Protein AF-A0A430AFS0-F1 (afdb_monomer_lite)

Organism: NCBI:txid1160095

pLDDT: mean 84.9, std 10.74, range [57.44, 96.88]

Foldseek 3Di:
DVLVVVLVVVLVVVVVVVVVVCVVVVHDDDLLVLLVVLLVLLVVLVVVLVVLCCQLVCVVVVVVVVVCVVVCVVPVDDDDDDDRSNNVRDNDSVSSNSNSVVSNVSSVVSVVVD

InterPro domains:
  IPR025007 Domain of unknown function DUF3899 [PF13038] (36-113)

Radius of gyration: 20.84 Å; chains: 1; bounding box: 47×30×60 Å

Sequence (114 aa):
MQTEKKAALTIVGIHLFLLLIKIIFNQNISVTAYGDTCFMIALFFLMIGALFSILGSGFFDFFQKNMKRQLFHKKNMKKANFIPLSQVAPRRPTYWFEVATFFLLISLLSLLFT

Structure (mmCIF, N/CA/C/O backbone):
data_AF-A0A430AFS0-F1
#
_entry.id   AF-A0A430AFS0-F1
#
loop_
_atom_site.group_PDB
_atom_site.id
_atom_site.type_symbol
_atom_site.label_atom_id
_atom_site.label_alt_id
_atom_site.label_comp_id
_atom_site.label_asym_id
_atom_site.label_entity_id
_atom_site.label_seq_id
_atom_site.pdbx_PDB_ins_code
_atom_site.Cartn_x
_atom_site.Cartn_y
_atom_site.Cartn_z
_atom_site.occupancy
_atom_site.B_iso_or_equiv
_atom_site.auth_seq_id
_atom_site.auth_comp_id
_atom_site.auth_asym_id
_atom_site.auth_atom_id
_atom_site.pdbx_PDB_model_num
ATOM 1 N N . MET A 1 1 ? 8.180 -16.970 3.217 1.00 59.09 1 MET A N 1
ATOM 2 C CA . MET A 1 1 ? 8.650 -16.930 4.621 1.00 59.09 1 MET A CA 1
ATOM 3 C C . MET A 1 1 ? 9.156 -15.564 5.101 1.00 59.09 1 MET A C 1
ATOM 5 O O . MET A 1 1 ? 8.585 -15.037 6.044 1.00 59.09 1 MET A O 1
ATOM 9 N N . GLN A 1 2 ? 10.213 -14.956 4.534 1.00 69.88 2 GLN A N 1
ATOM 10 C CA . GLN A 1 2 ? 10.738 -13.683 5.083 1.00 69.88 2 GLN A CA 1
ATOM 11 C C . GLN A 1 2 ? 9.856 -12.455 4.763 1.00 69.88 2 GLN A C 1
ATOM 13 O O . GLN A 1 2 ? 9.781 -11.535 5.572 1.00 69.88 2 GLN A O 1
ATOM 18 N N . THR A 1 3 ? 9.171 -12.439 3.615 1.00 74.50 3 THR A N 1
ATOM 19 C CA . THR A 1 3 ? 8.220 -11.380 3.219 1.00 74.50 3 THR A CA 1
ATOM 20 C C . THR A 1 3 ? 6.924 -11.423 4.023 1.00 74.50 3 THR A C 1
ATOM 22 O O . THR A 1 3 ? 6.493 -10.389 4.513 1.00 74.50 3 THR A O 1
ATOM 25 N N . GLU A 1 4 ? 6.375 -12.615 4.255 1.00 76.38 4 GLU A N 1
ATOM 26 C CA . GLU A 1 4 ? 5.160 -12.817 5.063 1.00 76.38 4 GLU A CA 1
ATOM 27 C C . GLU A 1 4 ? 5.367 -12.352 6.508 1.00 76.38 4 GLU A C 1
ATOM 29 O O . GLU A 1 4 ? 4.527 -11.653 7.064 1.00 76.38 4 GLU A O 1
ATOM 34 N N . LYS A 1 5 ? 6.532 -12.655 7.103 1.00 86.00 5 LYS A N 1
ATOM 35 C CA . LYS A 1 5 ? 6.892 -12.164 8.444 1.00 86.00 5 LYS A CA 1
ATOM 36 C C . LYS A 1 5 ? 6.939 -10.635 8.502 1.00 86.00 5 LYS A C 1
ATOM 38 O O . LYS A 1 5 ? 6.492 -10.050 9.483 1.00 86.00 5 LYS A O 1
ATOM 43 N N . LYS A 1 6 ? 7.457 -9.985 7.453 1.00 87.56 6 LYS A N 1
ATOM 44 C CA . LYS A 1 6 ? 7.460 -8.518 7.346 1.00 87.56 6 LYS A CA 1
ATOM 45 C C . LYS A 1 6 ? 6.040 -7.973 7.197 1.00 87.56 6 LYS A C 1
ATOM 47 O O . LYS A 1 6 ? 5.697 -7.030 7.898 1.00 87.56 6 LYS A O 1
ATOM 52 N N . ALA A 1 7 ? 5.209 -8.567 6.341 1.00 87.69 7 ALA A N 1
ATOM 53 C CA . ALA A 1 7 ? 3.814 -8.158 6.175 1.00 87.69 7 ALA A CA 1
ATOM 54 C C . ALA A 1 7 ? 3.038 -8.274 7.494 1.00 87.69 7 ALA A C 1
ATOM 56 O O . ALA A 1 7 ? 2.434 -7.297 7.926 1.00 87.69 7 ALA A O 1
ATOM 57 N N . ALA A 1 8 ? 3.157 -9.405 8.195 1.00 90.25 8 ALA A N 1
ATOM 58 C CA . ALA A 1 8 ? 2.531 -9.621 9.497 1.00 90.25 8 ALA A CA 1
ATOM 59 C C . ALA A 1 8 ? 2.978 -8.588 10.544 1.00 90.25 8 ALA A C 1
ATOM 61 O O . ALA A 1 8 ? 2.137 -7.994 11.213 1.00 90.25 8 ALA A O 1
ATOM 62 N N . LEU A 1 9 ? 4.284 -8.313 10.648 1.00 93.12 9 LEU A N 1
ATOM 63 C CA . LEU A 1 9 ? 4.805 -7.285 11.557 1.00 93.12 9 LEU A CA 1
ATOM 64 C C . LEU A 1 9 ? 4.222 -5.901 11.238 1.00 93.12 9 LEU A C 1
ATOM 66 O O . LEU A 1 9 ? 3.877 -5.147 12.142 1.00 93.12 9 LEU A O 1
ATOM 70 N N . THR A 1 10 ? 4.094 -5.578 9.952 1.00 91.6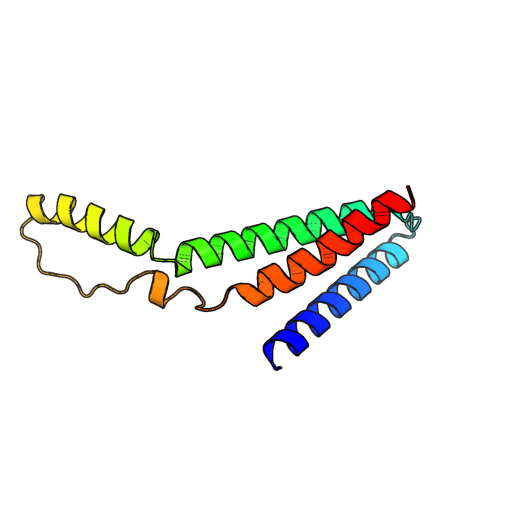9 10 THR A N 1
ATOM 71 C CA . THR A 1 10 ? 3.580 -4.280 9.497 1.00 91.69 10 THR A CA 1
ATOM 72 C C . THR A 1 10 ? 2.093 -4.145 9.803 1.00 91.69 10 THR A C 1
ATOM 74 O O . THR A 1 10 ? 1.663 -3.119 10.321 1.00 91.69 10 THR A O 1
ATOM 77 N N . ILE A 1 11 ? 1.318 -5.202 9.553 1.00 92.50 11 ILE A N 1
ATOM 78 C CA . ILE A 1 11 ? -0.103 -5.286 9.899 1.00 92.50 11 ILE A CA 1
ATOM 79 C C . ILE A 1 11 ? -0.290 -5.078 11.404 1.00 92.50 11 ILE A C 1
ATOM 81 O O . ILE A 1 11 ? -1.049 -4.195 11.803 1.00 92.50 11 ILE A O 1
ATOM 85 N N . VAL A 1 12 ? 0.430 -5.842 12.231 1.00 93.25 12 VAL A N 1
ATOM 86 C CA . VAL A 1 12 ? 0.359 -5.749 13.698 1.00 93.25 12 VAL A CA 1
ATOM 87 C C . VAL A 1 12 ? 0.773 -4.358 14.177 1.00 93.25 12 VAL A C 1
ATOM 89 O O . VAL A 1 12 ? 0.083 -3.763 15.001 1.00 93.25 12 VAL A O 1
ATOM 92 N N . GLY A 1 13 ? 1.855 -3.810 13.621 1.00 94.12 13 GLY A N 1
ATOM 93 C CA . GLY A 1 13 ? 2.334 -2.467 13.940 1.00 94.12 13 GLY A CA 1
ATOM 94 C C . GLY A 1 13 ? 1.297 -1.386 13.639 1.00 94.12 13 GLY A C 1
ATOM 95 O O . GLY A 1 13 ? 1.043 -0.535 14.487 1.00 94.12 13 GLY A O 1
ATOM 96 N N . ILE A 1 14 ? 0.642 -1.447 12.475 1.00 93.12 14 ILE A N 1
ATOM 97 C CA . ILE A 1 14 ? -0.425 -0.507 12.107 1.00 93.12 14 ILE A CA 1
ATOM 98 C C . ILE A 1 14 ? -1.628 -0.650 13.049 1.00 93.12 14 ILE A C 1
ATOM 100 O O . ILE A 1 14 ? -2.153 0.361 13.506 1.00 93.12 14 ILE A O 1
ATOM 104 N N . HIS A 1 15 ? -2.049 -1.872 13.391 1.00 91.44 15 HIS A N 1
ATOM 105 C CA . HIS A 1 15 ? -3.169 -2.086 14.319 1.00 91.44 15 HIS A CA 1
ATOM 106 C C . HIS A 1 15 ? -2.883 -1.498 15.704 1.00 91.44 15 HIS A C 1
ATOM 108 O O . HIS A 1 15 ? -3.713 -0.769 16.248 1.00 91.44 15 HIS A O 1
ATOM 114 N N . LEU A 1 16 ? -1.696 -1.773 16.253 1.00 91.75 16 LEU A N 1
ATOM 115 C CA . LEU A 1 16 ? -1.252 -1.211 17.530 1.00 91.75 16 LEU A CA 1
ATOM 116 C C . LEU A 1 16 ? -1.210 0.315 17.484 1.00 91.75 16 LEU A C 1
ATOM 118 O O . LEU A 1 16 ? -1.706 0.970 18.396 1.00 91.75 16 LEU A O 1
ATOM 122 N N . PHE A 1 17 ? -0.669 0.882 16.409 1.00 92.75 17 PHE A N 1
ATOM 123 C CA . PHE A 1 17 ? -0.599 2.327 16.232 1.00 92.75 17 PHE A CA 1
ATOM 124 C C . PHE A 1 17 ? -1.990 2.977 16.187 1.00 92.75 17 PHE A C 1
ATOM 126 O O . PHE A 1 17 ? -2.225 3.973 16.869 1.00 92.75 17 PHE A O 1
ATOM 133 N N . LEU A 1 18 ? -2.939 2.386 15.452 1.00 90.38 18 LEU A N 1
ATOM 134 C CA . LEU A 1 18 ? -4.324 2.862 15.403 1.00 90.38 18 LEU A CA 1
ATOM 135 C C . LEU A 1 18 ? -5.008 2.803 16.772 1.00 90.38 18 LEU A C 1
ATOM 137 O O . LEU A 1 18 ? -5.701 3.749 17.147 1.00 90.38 18 LEU A O 1
ATOM 141 N N . LEU A 1 19 ? -4.812 1.714 17.520 1.00 88.50 19 LEU A N 1
ATOM 142 C CA . LEU A 1 19 ? -5.360 1.570 18.870 1.00 88.50 19 LEU A CA 1
ATOM 143 C C . LEU A 1 19 ? -4.789 2.628 19.818 1.00 88.50 19 LEU A C 1
ATOM 145 O O . LEU A 1 19 ? -5.554 3.281 20.524 1.00 88.50 19 LEU A O 1
ATOM 149 N N . LEU A 1 20 ? -3.471 2.845 19.790 1.00 90.75 20 LEU A N 1
ATOM 150 C CA . LEU A 1 20 ? -2.815 3.869 20.603 1.00 90.75 20 LEU A CA 1
ATOM 151 C C . LEU A 1 20 ? -3.356 5.267 20.299 1.00 90.75 20 LEU A C 1
ATOM 153 O O . LEU A 1 20 ? -3.696 5.993 21.229 1.00 90.75 20 LEU A O 1
ATOM 157 N N . ILE A 1 21 ? -3.499 5.628 19.018 1.00 89.12 21 ILE A N 1
ATOM 158 C CA . ILE A 1 21 ? -4.103 6.906 18.620 1.00 89.12 21 ILE A CA 1
ATOM 159 C C . ILE A 1 21 ? -5.519 7.025 19.190 1.00 89.12 21 ILE A C 1
ATOM 161 O O . ILE A 1 21 ? -5.826 8.018 19.845 1.00 89.12 21 ILE A O 1
ATOM 165 N N . LYS A 1 22 ? -6.380 6.019 18.997 1.00 88.00 22 LYS A N 1
ATOM 166 C CA . LYS A 1 22 ? -7.766 6.091 19.488 1.00 88.00 22 LYS A CA 1
ATOM 167 C C . LYS A 1 22 ? -7.846 6.265 21.008 1.00 88.00 22 LYS A C 1
ATOM 169 O O . LYS A 1 22 ? -8.671 7.051 21.467 1.00 88.00 22 LYS A O 1
ATOM 174 N N . ILE A 1 23 ? -6.971 5.594 21.762 1.00 88.00 23 ILE A N 1
ATOM 175 C CA . ILE A 1 23 ? -6.873 5.734 23.223 1.00 88.00 23 ILE A CA 1
ATOM 176 C C . ILE A 1 23 ? -6.416 7.146 23.608 1.00 88.00 23 ILE A C 1
ATOM 178 O O . ILE A 1 23 ? -7.050 7.782 24.444 1.00 88.00 23 ILE A O 1
ATOM 182 N N . ILE A 1 24 ? -5.355 7.664 22.978 1.00 91.50 24 ILE A N 1
ATOM 183 C CA . ILE A 1 24 ? -4.808 9.000 23.274 1.00 91.50 24 ILE A CA 1
ATOM 184 C C . ILE A 1 24 ? -5.845 10.098 23.012 1.00 91.50 24 ILE A C 1
ATOM 186 O O . ILE A 1 24 ? -5.960 11.038 23.794 1.00 91.50 24 ILE A O 1
ATOM 190 N N . PHE A 1 25 ? -6.619 9.975 21.933 1.00 88.94 25 PHE A N 1
ATOM 191 C CA . PHE A 1 25 ? -7.655 10.946 21.572 1.00 88.94 25 PHE A CA 1
ATOM 192 C C . PHE A 1 25 ? -9.025 10.656 22.206 1.00 88.94 25 PHE A C 1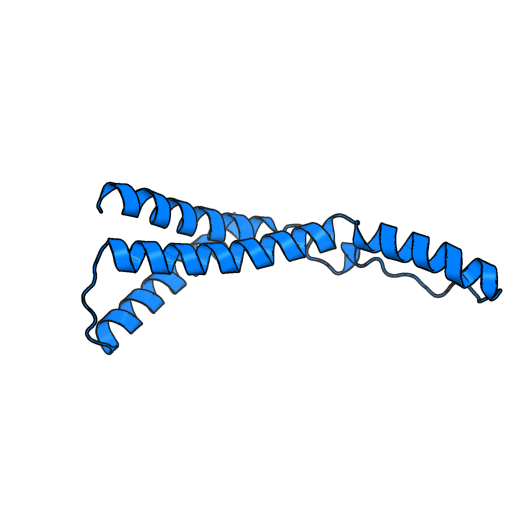
ATOM 194 O O . PHE A 1 25 ? -9.996 11.333 21.870 1.00 88.94 25 PHE A O 1
ATOM 201 N N . ASN A 1 26 ? -9.111 9.670 23.107 1.00 80.88 26 ASN A N 1
ATOM 202 C CA . ASN A 1 26 ? -10.326 9.267 23.820 1.00 80.88 26 ASN A CA 1
ATOM 203 C C . ASN A 1 26 ? -11.543 9.062 22.891 1.00 80.88 26 ASN A C 1
ATOM 205 O O . ASN A 1 26 ? -12.678 9.407 23.222 1.00 80.88 26 ASN A O 1
ATOM 209 N N . GLN A 1 27 ? -11.292 8.544 21.685 1.00 80.31 27 GLN A N 1
ATOM 210 C CA . GLN A 1 27 ? -12.323 8.347 20.671 1.00 80.31 27 GLN A CA 1
ATOM 211 C C . GLN A 1 27 ? -13.059 7.031 20.905 1.00 80.31 27 GLN A C 1
ATOM 213 O O . GLN A 1 27 ? -12.439 5.992 21.137 1.00 80.31 27 GLN A O 1
ATOM 218 N N . ASN A 1 28 ? -14.386 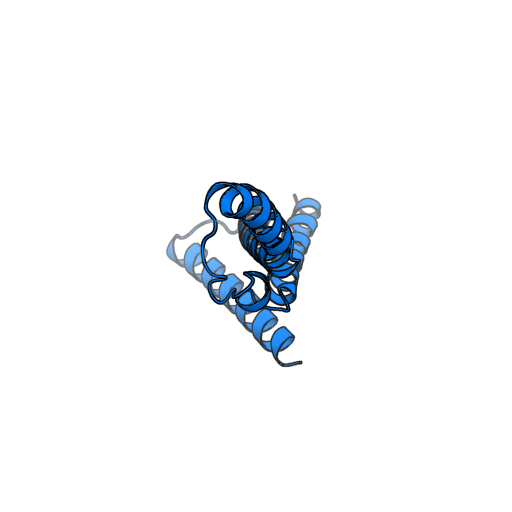7.052 20.760 1.00 77.88 28 ASN A N 1
ATOM 219 C CA . ASN A 1 28 ? -15.187 5.835 20.828 1.00 77.88 28 ASN A CA 1
ATOM 220 C C . ASN A 1 28 ? -14.757 4.845 19.739 1.00 77.88 28 ASN A C 1
ATOM 222 O O . ASN A 1 28 ? -14.715 5.158 18.544 1.00 77.88 28 ASN A O 1
ATOM 226 N N . ILE A 1 29 ? -14.450 3.620 20.159 1.00 77.12 29 ILE A N 1
ATOM 227 C CA . ILE A 1 29 ? -14.063 2.537 19.261 1.00 77.12 29 ILE A CA 1
ATOM 228 C C . ILE A 1 29 ? -15.348 1.914 18.705 1.00 77.12 29 ILE A C 1
ATOM 230 O O . ILE A 1 29 ? -15.838 0.913 19.213 1.00 77.12 29 ILE A O 1
ATOM 234 N N . SER A 1 30 ? -15.913 2.539 17.669 1.00 86.50 30 SER A N 1
ATOM 235 C CA . SER A 1 30 ? -16.965 1.908 16.866 1.00 86.50 30 SER A CA 1
ATOM 236 C C . SER A 1 30 ? -16.358 0.940 15.853 1.00 86.50 30 SER A C 1
ATOM 238 O O . SER A 1 30 ? -15.315 1.236 15.256 1.00 86.50 30 SER A O 1
ATOM 240 N N . VAL A 1 31 ? -17.043 -0.185 15.633 1.00 86.50 31 VAL A N 1
ATOM 241 C CA . VAL A 1 31 ? -16.702 -1.179 14.607 1.00 86.50 31 VAL A CA 1
ATOM 242 C C . VAL A 1 31 ? -16.726 -0.529 13.222 1.00 86.50 31 VAL A C 1
ATOM 244 O O . VAL A 1 31 ? -15.731 -0.603 12.510 1.00 86.50 31 VAL A O 1
ATOM 247 N N . THR A 1 32 ? -17.770 0.242 12.906 1.00 87.69 32 THR A N 1
ATOM 248 C CA . THR A 1 32 ? -17.912 0.973 11.632 1.00 87.69 32 THR A CA 1
ATOM 249 C C . THR A 1 32 ? -16.756 1.936 11.367 1.00 87.69 32 THR A C 1
ATOM 251 O O . THR A 1 32 ? -16.046 1.807 10.374 1.00 87.69 32 THR A O 1
ATOM 254 N N . ALA A 1 33 ? -16.477 2.838 12.313 1.00 88.31 33 ALA A N 1
ATOM 255 C CA . ALA A 1 33 ? -15.385 3.804 12.190 1.00 88.31 33 ALA A CA 1
ATOM 256 C C . ALA A 1 33 ? -14.005 3.126 12.078 1.00 88.31 33 ALA A C 1
ATOM 258 O O . ALA A 1 33 ? -13.065 3.664 11.488 1.00 88.31 33 ALA A O 1
ATOM 259 N N . TYR A 1 34 ? -13.844 1.945 12.682 1.00 90.12 34 TYR A N 1
ATOM 260 C CA . TYR A 1 34 ? -12.642 1.136 12.525 1.00 90.12 34 TYR A CA 1
ATOM 261 C C . TYR A 1 34 ? -12.548 0.500 11.128 1.00 90.12 34 TYR A C 1
ATOM 263 O O . TYR A 1 34 ? -11.478 0.557 10.518 1.00 90.12 34 TYR A O 1
ATOM 271 N N . GLY A 1 35 ? -13.656 -0.023 10.598 1.00 92.88 35 GLY A N 1
ATOM 272 C CA . GLY A 1 35 ? -13.767 -0.526 9.228 1.00 92.88 35 GLY A CA 1
ATOM 273 C C . GLY A 1 35 ? -13.438 0.529 8.169 1.00 92.88 35 GLY A C 1
ATOM 274 O O . GLY A 1 35 ? -12.661 0.240 7.257 1.00 92.88 35 GLY A O 1
ATOM 275 N N . ASP A 1 36 ? -13.927 1.761 8.334 1.00 92.88 36 ASP A N 1
ATOM 276 C CA . ASP A 1 36 ? -13.629 2.894 7.440 1.00 92.88 36 ASP A CA 1
ATOM 277 C C . ASP A 1 36 ? -12.139 3.256 7.452 1.00 92.88 36 ASP A C 1
ATOM 279 O O . ASP A 1 36 ? -11.511 3.482 6.415 1.00 92.88 36 ASP A O 1
ATOM 283 N N . THR A 1 37 ? -11.530 3.252 8.641 1.00 93.19 37 THR A N 1
ATOM 284 C CA . THR A 1 37 ? -10.090 3.499 8.786 1.00 93.19 37 THR A CA 1
ATOM 285 C C . THR A 1 37 ? -9.279 2.401 8.091 1.00 93.19 37 THR A C 1
ATOM 287 O O . THR A 1 37 ? -8.325 2.692 7.367 1.00 93.19 37 THR A O 1
ATOM 290 N N . CYS A 1 38 ? -9.676 1.134 8.263 1.00 94.19 38 CYS A N 1
ATOM 291 C CA . CYS A 1 38 ? -9.048 0.000 7.584 1.00 94.19 38 CYS A CA 1
ATOM 292 C C . CYS A 1 38 ? -9.192 0.102 6.060 1.00 94.19 38 CYS A C 1
ATOM 294 O O . CYS A 1 38 ? -8.226 -0.170 5.349 1.00 94.19 38 CYS A O 1
ATOM 296 N N . PHE A 1 39 ? -10.344 0.557 5.554 1.00 96.25 39 PHE A N 1
ATOM 297 C CA . PHE A 1 39 ? -10.562 0.790 4.124 1.00 96.25 39 PHE A CA 1
ATOM 298 C C . PHE A 1 39 ? -9.582 1.818 3.552 1.00 96.25 39 PHE A C 1
ATOM 300 O O . PHE A 1 39 ? -8.918 1.559 2.547 1.00 96.25 39 PHE A O 1
ATOM 307 N N . MET A 1 40 ? -9.441 2.966 4.219 1.00 96.50 40 MET A N 1
ATOM 308 C CA . MET A 1 40 ? -8.539 4.035 3.778 1.00 96.50 40 MET A CA 1
ATOM 309 C C . MET A 1 40 ? -7.078 3.571 3.744 1.00 96.50 40 MET A C 1
ATOM 311 O O . MET A 1 40 ? -6.342 3.878 2.803 1.00 96.50 40 MET A O 1
ATOM 315 N N . ILE A 1 41 ? -6.661 2.776 4.733 1.00 95.25 41 ILE A N 1
ATOM 316 C CA . ILE A 1 41 ? -5.324 2.172 4.764 1.00 95.25 41 ILE A CA 1
ATOM 317 C C . ILE A 1 41 ? -5.164 1.164 3.626 1.00 95.25 41 ILE A C 1
ATOM 319 O O . ILE A 1 41 ? -4.172 1.222 2.898 1.00 95.25 41 ILE A O 1
ATOM 323 N N . ALA A 1 42 ? -6.137 0.272 3.428 1.00 96.88 42 ALA A N 1
ATOM 324 C CA . ALA A 1 42 ? -6.108 -0.696 2.339 1.00 96.88 42 ALA A CA 1
ATOM 325 C C . ALA A 1 42 ? -5.939 -0.007 0.979 1.00 96.88 42 ALA A C 1
ATOM 327 O O . ALA A 1 42 ? -5.088 -0.417 0.189 1.00 96.88 42 ALA A O 1
ATOM 328 N N . LEU A 1 43 ? -6.684 1.076 0.736 1.00 96.81 43 LEU A N 1
ATOM 329 C CA . LEU A 1 43 ? -6.620 1.853 -0.500 1.00 96.81 43 LEU A CA 1
ATOM 330 C C . LEU A 1 43 ? -5.225 2.445 -0.736 1.00 96.81 43 LEU A C 1
ATOM 332 O O . LEU A 1 43 ? -4.697 2.365 -1.846 1.00 96.81 43 LEU A O 1
ATOM 336 N N . PHE A 1 44 ? -4.599 2.987 0.310 1.00 95.94 44 PHE A N 1
ATOM 337 C CA . PHE A 1 44 ? -3.242 3.525 0.231 1.00 95.94 44 PHE A CA 1
ATOM 338 C C . PHE A 1 44 ? -2.219 2.453 -0.176 1.00 95.94 44 PHE A C 1
ATOM 340 O O . PHE A 1 44 ? -1.453 2.647 -1.124 1.00 95.94 44 PHE A O 1
ATOM 347 N N . PHE A 1 45 ? -2.237 1.291 0.486 1.00 95.25 45 PHE A N 1
ATOM 348 C CA . PHE A 1 45 ? -1.343 0.177 0.149 1.00 95.25 45 PHE A CA 1
ATOM 349 C C . PHE A 1 45 ? -1.625 -0.390 -1.247 1.00 95.25 45 PHE A C 1
ATOM 351 O O . PHE A 1 45 ? -0.687 -0.718 -1.977 1.00 95.25 45 PHE A O 1
ATOM 358 N N . LEU A 1 46 ? -2.896 -0.456 -1.650 1.00 96.25 46 LEU A N 1
ATOM 359 C CA . LEU A 1 46 ? -3.307 -0.926 -2.970 1.00 96.25 46 LEU A CA 1
ATOM 360 C C . LEU A 1 46 ? -2.815 0.010 -4.079 1.00 96.25 46 LEU A C 1
ATOM 362 O O . LEU A 1 46 ? -2.306 -0.465 -5.092 1.00 96.25 46 LEU A O 1
ATOM 366 N N . MET A 1 47 ? -2.882 1.326 -3.865 1.00 96.06 47 MET A N 1
ATOM 367 C CA . MET A 1 47 ? -2.355 2.325 -4.797 1.00 96.06 47 MET A CA 1
ATOM 368 C C . MET A 1 47 ? -0.837 2.184 -4.979 1.00 96.06 47 MET A C 1
ATOM 370 O O . MET A 1 47 ? -0.347 2.190 -6.109 1.00 96.06 47 MET A O 1
ATOM 374 N N . ILE A 1 48 ? -0.088 1.990 -3.888 1.00 93.69 48 ILE A N 1
ATOM 375 C CA . ILE A 1 48 ? 1.364 1.756 -3.948 1.00 93.69 48 ILE A CA 1
ATOM 376 C C . ILE A 1 48 ? 1.680 0.436 -4.662 1.00 93.69 48 ILE A C 1
ATOM 378 O O . ILE A 1 48 ? 2.552 0.390 -5.533 1.00 93.69 48 ILE A O 1
ATOM 382 N N . GLY A 1 49 ? 0.962 -0.638 -4.324 1.00 93.00 49 GLY A N 1
ATOM 383 C CA . GLY A 1 49 ? 1.118 -1.942 -4.964 1.00 93.00 49 GLY A CA 1
ATOM 384 C C . GLY A 1 49 ? 0.861 -1.878 -6.468 1.00 93.00 49 GLY A C 1
ATOM 385 O O . GLY A 1 49 ? 1.671 -2.375 -7.253 1.00 93.00 49 GLY A O 1
ATOM 386 N N . ALA A 1 50 ? -0.215 -1.201 -6.877 1.00 92.62 50 ALA A N 1
ATOM 387 C CA . ALA A 1 50 ? -0.554 -0.971 -8.276 1.00 92.62 50 ALA A CA 1
ATOM 388 C C . ALA A 1 50 ? 0.536 -0.166 -8.994 1.00 92.62 50 ALA A C 1
ATOM 390 O O . ALA A 1 50 ? 0.989 -0.575 -10.062 1.00 92.62 50 ALA A O 1
ATOM 391 N N . LEU A 1 51 ? 1.027 0.918 -8.387 1.00 91.69 51 LEU A N 1
ATOM 392 C CA . LEU A 1 51 ? 2.104 1.727 -8.956 1.00 91.69 51 LEU A CA 1
ATOM 393 C C . LEU A 1 51 ? 3.369 0.892 -9.202 1.00 91.69 51 LEU A C 1
ATOM 395 O O . LEU A 1 51 ? 3.912 0.907 -10.308 1.00 91.69 51 LEU A O 1
ATOM 399 N N . PHE A 1 52 ? 3.821 0.121 -8.209 1.00 90.25 52 PHE A N 1
ATOM 400 C CA . PHE A 1 52 ? 4.992 -0.743 -8.373 1.00 90.25 52 PHE A CA 1
ATOM 401 C C . PHE A 1 52 ? 4.761 -1.877 -9.369 1.00 90.25 52 PHE A C 1
ATOM 403 O O . PHE A 1 52 ? 5.683 -2.235 -10.099 1.00 90.25 52 PHE A O 1
ATOM 410 N N . SER A 1 53 ? 3.546 -2.420 -9.438 1.00 89.88 53 SER A N 1
ATOM 411 C CA . SER A 1 53 ? 3.184 -3.423 -10.438 1.00 89.88 53 SER A CA 1
ATOM 412 C C . SER A 1 53 ? 3.276 -2.856 -11.855 1.00 89.88 53 SER A C 1
ATOM 414 O O . SER A 1 53 ? 3.915 -3.463 -12.713 1.00 89.88 53 SER A O 1
ATOM 416 N N . ILE A 1 54 ? 2.751 -1.649 -12.088 1.00 89.44 54 ILE A N 1
ATOM 417 C CA . ILE A 1 54 ? 2.836 -0.971 -13.387 1.00 89.44 54 ILE A CA 1
ATOM 418 C C . ILE A 1 54 ? 4.298 -0.669 -13.740 1.00 89.44 54 ILE A C 1
ATOM 420 O O . ILE A 1 54 ? 4.728 -0.968 -14.856 1.00 89.44 54 ILE A O 1
ATOM 424 N N . LEU A 1 55 ? 5.089 -0.137 -12.803 1.00 87.38 55 LEU A N 1
ATOM 425 C CA . LEU A 1 55 ? 6.511 0.156 -13.026 1.00 87.38 55 LEU A CA 1
ATOM 426 C C . LEU A 1 55 ? 7.334 -1.111 -13.311 1.00 87.38 55 LEU A C 1
ATOM 428 O O . LEU A 1 55 ? 8.185 -1.103 -14.199 1.00 87.38 55 LEU A O 1
ATOM 432 N N . GLY A 1 56 ? 7.055 -2.209 -12.606 1.00 85.25 56 GLY A N 1
ATOM 433 C CA . GLY A 1 56 ? 7.719 -3.501 -12.796 1.00 85.25 56 GLY A CA 1
ATOM 434 C C . GLY A 1 56 ? 7.250 -4.290 -14.024 1.00 85.25 56 GLY A C 1
ATOM 435 O O . GLY A 1 56 ? 7.9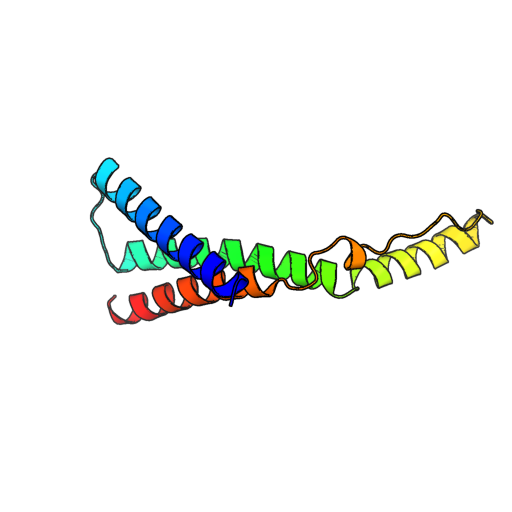71 -5.170 -14.482 1.00 85.25 56 GLY A O 1
ATOM 436 N N . SER A 1 57 ? 6.075 -3.978 -14.585 1.00 85.75 57 SER A N 1
ATOM 437 C CA . SER A 1 57 ? 5.478 -4.716 -15.714 1.00 85.75 57 SER A CA 1
ATOM 438 C C . SER A 1 57 ? 6.201 -4.539 -17.056 1.00 85.75 57 SER A C 1
ATOM 440 O O . SER A 1 57 ? 5.944 -5.285 -17.998 1.00 85.75 57 SER A O 1
ATOM 442 N N . GLY A 1 58 ? 7.068 -3.530 -17.181 1.00 83.25 58 GLY A N 1
ATOM 443 C CA . GLY A 1 58 ? 7.671 -3.145 -18.459 1.00 83.25 58 GLY A CA 1
ATOM 444 C C . GLY A 1 58 ? 6.790 -2.231 -19.323 1.00 83.25 58 GLY A C 1
ATOM 445 O O . GLY A 1 58 ? 7.216 -1.843 -20.411 1.00 83.25 58 GLY A O 1
ATOM 446 N N . PHE A 1 59 ? 5.611 -1.809 -18.840 1.00 87.69 59 PHE A N 1
ATOM 447 C CA . PHE A 1 59 ? 4.787 -0.778 -19.492 1.00 87.69 59 PHE A CA 1
ATOM 448 C C . PHE A 1 59 ? 5.604 0.484 -19.805 1.00 87.69 59 PHE A C 1
ATOM 450 O O . PHE A 1 59 ? 5.638 0.960 -20.943 1.00 87.69 59 PHE A O 1
ATOM 457 N N . PHE A 1 60 ? 6.330 0.991 -18.807 1.00 87.00 60 PHE A N 1
ATOM 458 C CA . PHE A 1 60 ? 7.164 2.174 -18.984 1.00 87.00 60 PHE A CA 1
ATOM 459 C C . PHE A 1 60 ? 8.402 1.915 -19.845 1.00 87.00 60 PHE A C 1
ATOM 461 O O . PHE A 1 60 ? 8.834 2.822 -20.550 1.00 87.00 60 PHE A O 1
ATOM 468 N N . ASP A 1 61 ? 8.931 0.692 -19.883 1.00 85.69 61 ASP A N 1
ATOM 469 C CA . ASP A 1 61 ? 10.029 0.349 -20.794 1.00 85.69 61 ASP A CA 1
ATOM 470 C C . ASP A 1 61 ? 9.561 0.373 -22.248 1.00 85.69 61 ASP A C 1
ATOM 472 O O . ASP A 1 61 ? 10.266 0.862 -23.135 1.00 85.69 61 ASP A O 1
ATOM 476 N N . PHE A 1 62 ? 8.348 -0.126 -22.502 1.00 86.50 62 PHE A N 1
ATOM 477 C CA . PHE A 1 62 ? 7.714 -0.046 -23.809 1.00 86.50 62 PHE A CA 1
ATOM 478 C C . PHE A 1 62 ? 7.464 1.412 -24.200 1.00 86.50 62 PHE A C 1
ATOM 480 O O . PHE A 1 62 ? 7.808 1.815 -25.314 1.00 86.50 62 PHE A O 1
ATOM 487 N N . PHE A 1 63 ? 6.939 2.226 -23.281 1.00 86.06 63 PHE A N 1
ATOM 488 C CA . PHE A 1 63 ? 6.769 3.661 -23.496 1.00 86.06 63 PHE A CA 1
ATOM 489 C C . PHE A 1 63 ? 8.104 4.334 -23.848 1.00 86.06 63 PHE A C 1
ATOM 491 O O . PHE A 1 63 ? 8.227 4.955 -24.905 1.00 86.06 63 PHE A O 1
ATOM 498 N N . GLN A 1 64 ? 9.140 4.125 -23.032 1.00 85.38 64 GLN A N 1
ATOM 499 C CA . GLN A 1 64 ? 10.480 4.667 -23.251 1.00 85.38 64 GLN A CA 1
ATOM 500 C C . GLN A 1 64 ? 11.069 4.224 -24.593 1.00 85.38 64 GLN A C 1
ATOM 502 O O . GLN A 1 64 ? 11.598 5.054 -25.333 1.00 85.38 64 GLN A O 1
ATOM 507 N N . LYS A 1 65 ? 10.955 2.937 -24.950 1.00 84.25 65 LYS A N 1
ATOM 508 C CA . LYS A 1 65 ? 11.441 2.393 -26.228 1.00 84.25 65 LYS A CA 1
ATOM 509 C C . LYS A 1 65 ? 10.766 3.068 -27.422 1.00 84.25 65 LYS A C 1
ATOM 511 O O . LYS A 1 65 ? 11.454 3.430 -28.378 1.00 84.25 65 LYS A O 1
ATOM 516 N N . ASN A 1 66 ? 9.449 3.262 -27.374 1.00 85.62 66 ASN A N 1
ATOM 517 C CA . ASN A 1 66 ? 8.704 3.914 -28.454 1.00 85.62 66 ASN A CA 1
ATOM 518 C C . ASN A 1 66 ? 9.030 5.404 -28.562 1.00 85.62 66 ASN A C 1
ATOM 520 O O . ASN A 1 66 ? 9.314 5.889 -29.659 1.00 85.62 66 ASN A O 1
ATOM 524 N N . MET A 1 67 ? 9.077 6.107 -27.431 1.00 83.62 67 MET A N 1
ATOM 525 C CA . MET A 1 67 ? 9.433 7.525 -27.390 1.00 83.62 67 MET A CA 1
ATOM 526 C C . MET A 1 67 ? 10.849 7.745 -27.936 1.00 83.62 67 MET A C 1
ATOM 528 O O . MET A 1 67 ? 11.091 8.631 -28.755 1.00 83.62 67 MET A O 1
ATOM 532 N N . LYS A 1 68 ? 11.784 6.864 -27.559 1.00 77.06 68 LYS A N 1
ATOM 533 C CA . LYS A 1 68 ? 13.156 6.863 -28.067 1.00 77.06 68 LYS A CA 1
ATOM 534 C C . LYS A 1 68 ? 13.191 6.596 -29.570 1.00 77.06 68 LYS A C 1
ATOM 536 O O . LYS A 1 68 ? 13.867 7.326 -30.284 1.00 77.06 68 LYS A O 1
ATOM 541 N N . ARG A 1 69 ? 12.444 5.608 -30.077 1.00 78.50 69 ARG A N 1
ATOM 542 C CA . ARG A 1 69 ? 12.363 5.334 -31.524 1.00 78.50 69 ARG A CA 1
ATOM 543 C C . ARG A 1 69 ? 11.943 6.583 -32.301 1.00 78.50 69 ARG A C 1
ATOM 545 O O . ARG A 1 69 ? 12.580 6.917 -33.293 1.00 78.50 69 ARG A O 1
ATOM 552 N N . GLN A 1 70 ? 10.931 7.302 -31.823 1.00 78.31 70 GLN A N 1
ATOM 553 C CA . GLN A 1 70 ? 10.451 8.522 -32.476 1.00 78.31 70 GLN A CA 1
ATOM 554 C C . GLN A 1 70 ? 11.444 9.692 -32.375 1.00 78.31 70 GLN A C 1
ATOM 556 O O . GLN A 1 70 ? 11.667 10.395 -33.358 1.00 78.31 70 GLN A O 1
ATOM 561 N N . LEU A 1 71 ? 12.085 9.889 -31.219 1.00 72.94 71 LEU A N 1
ATOM 562 C CA . LEU A 1 71 ? 13.026 10.994 -31.007 1.00 72.94 71 LEU A CA 1
ATOM 563 C C . LEU A 1 71 ? 14.382 10.780 -31.697 1.00 72.94 71 LEU A C 1
ATOM 565 O O . LEU A 1 71 ? 14.965 11.730 -32.217 1.00 72.94 71 LEU A O 1
ATOM 569 N N . PHE A 1 72 ? 14.887 9.544 -31.731 1.00 66.69 72 PHE A N 1
ATOM 570 C CA . PHE A 1 72 ? 16.195 9.226 -32.311 1.00 66.69 72 PHE A CA 1
ATOM 571 C C . PHE A 1 72 ? 16.166 9.147 -33.838 1.00 66.69 72 PHE A C 1
ATOM 573 O O . PHE A 1 72 ? 17.151 9.548 -34.457 1.00 66.69 72 PHE A O 1
ATOM 580 N N . HIS A 1 73 ? 15.037 8.760 -34.453 1.00 61.75 73 HIS A N 1
ATOM 581 C CA . HIS A 1 73 ? 14.847 8.928 -35.902 1.00 61.75 73 HIS A CA 1
ATOM 582 C C . HIS A 1 73 ? 14.991 10.390 -36.346 1.00 61.75 73 HIS A C 1
ATOM 584 O O . HIS A 1 73 ? 15.349 10.647 -37.489 1.00 61.75 73 HIS A O 1
ATOM 590 N N . LYS A 1 74 ? 14.763 11.348 -35.440 1.00 60.06 74 LYS A N 1
ATOM 591 C CA . LYS A 1 74 ? 14.834 12.781 -35.732 1.00 60.06 74 LYS A CA 1
ATOM 592 C C . LYS A 1 74 ? 16.221 13.407 -35.526 1.00 60.06 74 LYS A C 1
ATOM 594 O O . LYS A 1 74 ? 16.407 14.546 -35.938 1.00 60.06 74 LYS A O 1
ATOM 599 N N . LYS A 1 75 ? 17.172 12.735 -34.853 1.00 58.91 75 LYS A N 1
ATOM 600 C CA . LYS A 1 75 ? 18.397 13.399 -34.343 1.00 58.91 75 LYS A CA 1
ATOM 601 C C . LYS A 1 75 ? 19.737 12.655 -34.491 1.00 58.91 75 LYS A C 1
ATOM 603 O O . LYS A 1 75 ? 20.734 13.208 -34.044 1.00 58.91 75 LYS A O 1
ATOM 608 N N . ASN A 1 76 ? 19.821 11.458 -35.093 1.00 58.91 76 ASN A N 1
ATOM 609 C CA . ASN A 1 76 ? 21.093 10.709 -35.272 1.00 58.91 76 ASN A CA 1
ATOM 610 C C . ASN A 1 76 ? 21.974 10.628 -33.996 1.00 58.91 76 ASN A C 1
ATOM 612 O O . ASN A 1 76 ? 23.202 10.597 -34.059 1.00 58.91 76 ASN A O 1
ATOM 616 N N . MET A 1 77 ? 21.360 10.621 -32.809 1.00 58.78 77 MET A N 1
ATOM 617 C CA . MET A 1 77 ? 22.092 10.647 -31.540 1.00 58.78 77 MET A CA 1
ATOM 618 C C . MET A 1 77 ? 22.603 9.249 -31.168 1.00 58.78 77 MET A C 1
ATOM 620 O O . MET A 1 77 ? 21.889 8.253 -31.302 1.00 58.78 77 MET A O 1
ATOM 624 N N . LYS A 1 78 ? 23.850 9.167 -30.680 1.00 57.44 78 LYS A N 1
ATOM 625 C CA . LYS A 1 78 ? 24.482 7.914 -30.228 1.00 57.44 78 LYS A CA 1
ATOM 626 C C . LYS A 1 78 ? 23.610 7.220 -29.171 1.00 57.44 78 LYS A C 1
ATOM 628 O O . LYS A 1 78 ? 23.017 7.875 -28.312 1.00 57.44 78 LYS A O 1
ATOM 633 N N . LYS A 1 79 ? 23.525 5.885 -29.233 1.00 59.25 79 LYS A N 1
ATOM 634 C CA . LYS A 1 79 ? 22.751 5.055 -28.294 1.00 59.25 79 LYS A CA 1
ATOM 635 C C . LYS A 1 79 ? 23.279 5.249 -26.862 1.00 59.25 79 LYS A C 1
ATOM 637 O O . LYS A 1 79 ? 24.228 4.587 -26.469 1.00 59.25 79 LYS A O 1
ATOM 642 N N . ALA A 1 80 ? 22.665 6.140 -26.084 1.00 60.97 80 ALA A N 1
ATOM 643 C CA . ALA A 1 80 ? 22.928 6.234 -24.648 1.00 60.97 80 ALA A CA 1
ATOM 644 C C . ALA A 1 80 ? 22.525 4.924 -23.946 1.00 60.97 80 ALA A C 1
ATOM 646 O O . ALA A 1 80 ? 21.469 4.362 -24.286 1.00 60.97 80 ALA A O 1
ATOM 647 N N . ASN A 1 81 ? 23.356 4.472 -22.996 1.00 62.62 81 ASN A N 1
ATOM 648 C CA . ASN A 1 81 ? 23.137 3.277 -22.175 1.00 62.62 81 ASN A CA 1
ATOM 649 C C . ASN A 1 81 ? 21.764 3.361 -21.496 1.00 62.62 81 ASN A C 1
ATOM 651 O O . ASN A 1 81 ? 21.464 4.321 -20.791 1.00 62.62 81 ASN A O 1
ATOM 655 N N . PHE A 1 82 ? 20.903 2.388 -21.791 1.00 67.62 82 PHE A N 1
ATOM 656 C CA . PHE A 1 82 ? 19.503 2.377 -21.380 1.00 67.62 82 PHE A CA 1
ATOM 657 C C . PHE A 1 82 ? 19.329 1.460 -20.175 1.00 67.62 82 PHE A C 1
ATOM 659 O O . PHE A 1 82 ? 19.605 0.266 -20.275 1.00 67.62 82 PHE A O 1
ATOM 666 N N . ILE A 1 83 ? 18.843 2.022 -19.070 1.00 77.69 83 ILE A N 1
ATOM 667 C CA . ILE A 1 83 ? 18.410 1.260 -17.901 1.00 77.69 83 ILE A CA 1
ATOM 668 C C . ILE A 1 83 ? 16.875 1.287 -17.904 1.00 77.69 83 ILE A C 1
ATOM 670 O O . ILE A 1 83 ? 16.304 2.365 -17.718 1.00 77.69 83 ILE A O 1
ATOM 674 N N . PRO A 1 84 ? 16.200 0.157 -18.173 1.00 78.88 84 PRO A N 1
ATOM 675 C CA . PRO A 1 84 ? 14.745 0.089 -18.118 1.00 78.88 84 PRO A CA 1
ATOM 676 C C . PRO A 1 84 ? 14.233 0.333 -16.697 1.00 78.88 84 PRO A C 1
ATOM 678 O O . PRO A 1 84 ? 14.821 -0.127 -15.716 1.00 78.88 84 PRO A O 1
ATOM 681 N N . LEU A 1 85 ? 13.101 1.026 -16.588 1.00 76.75 85 LEU A N 1
ATOM 682 C CA . LEU A 1 85 ? 12.438 1.301 -15.312 1.00 76.75 85 LEU A CA 1
ATOM 683 C C . LEU A 1 85 ? 12.009 0.010 -14.606 1.00 76.75 85 LEU A C 1
ATOM 685 O O . LEU A 1 85 ? 12.061 -0.051 -13.378 1.00 76.75 85 LEU A O 1
ATOM 689 N N . SER A 1 86 ? 11.686 -1.045 -15.359 1.00 78.81 86 SER A N 1
ATOM 690 C CA . SER A 1 86 ? 11.379 -2.362 -14.780 1.00 78.81 86 SER A CA 1
ATOM 691 C C . SER A 1 86 ? 12.547 -2.997 -14.017 1.00 78.81 86 SER A C 1
ATOM 693 O O . SER A 1 86 ? 12.317 -3.831 -13.144 1.00 78.81 86 SER A O 1
ATOM 695 N N . GLN A 1 87 ? 13.797 -2.613 -14.313 1.00 81.00 87 GLN A N 1
ATOM 696 C CA . GLN A 1 87 ? 14.974 -3.101 -13.583 1.00 81.00 87 GLN A CA 1
ATOM 697 C C . GLN A 1 87 ? 15.203 -2.361 -12.264 1.00 81.00 87 GLN A C 1
ATOM 699 O O . GLN A 1 87 ? 15.819 -2.921 -11.360 1.00 81.00 87 GLN A O 1
ATOM 704 N N . VAL A 1 88 ? 14.714 -1.124 -12.149 1.00 80.44 88 VAL A N 1
ATOM 705 C CA . VAL A 1 88 ? 14.818 -0.306 -10.930 1.00 80.44 88 VAL A CA 1
ATOM 706 C C . VAL A 1 88 ? 13.633 -0.566 -9.998 1.00 80.44 88 VAL A C 1
ATOM 708 O O . VAL A 1 88 ? 13.765 -0.494 -8.777 1.00 80.44 88 VAL A O 1
ATOM 711 N N . ALA A 1 89 ? 12.471 -0.893 -10.567 1.00 76.25 89 ALA A N 1
ATOM 712 C CA . ALA A 1 89 ? 11.278 -1.220 -9.807 1.00 76.25 89 ALA A CA 1
ATOM 713 C C . ALA A 1 89 ? 11.431 -2.552 -9.041 1.00 76.25 89 ALA A C 1
ATOM 715 O O . ALA A 1 89 ? 12.044 -3.506 -9.533 1.00 76.25 89 ALA A O 1
ATOM 716 N N . PRO A 1 90 ? 10.845 -2.666 -7.836 1.00 69.88 90 PRO A N 1
ATOM 717 C CA . PRO A 1 90 ? 10.873 -3.909 -7.080 1.00 69.88 90 PRO A CA 1
ATOM 718 C C . PRO A 1 90 ? 10.154 -5.027 -7.849 1.00 69.88 90 PRO A C 1
ATOM 720 O O . PRO A 1 90 ? 8.972 -4.925 -8.166 1.00 69.88 90 PRO A O 1
ATOM 723 N N . ARG A 1 91 ? 10.856 -6.144 -8.087 1.00 66.62 91 ARG A N 1
ATOM 724 C CA . ARG A 1 91 ? 10.346 -7.299 -8.861 1.00 66.62 91 ARG A CA 1
ATOM 725 C C . ARG A 1 91 ? 9.101 -7.972 -8.274 1.00 66.62 91 ARG A C 1
ATOM 727 O O . ARG A 1 91 ? 8.458 -8.754 -8.967 1.00 66.62 91 ARG A O 1
ATOM 734 N N . ARG A 1 92 ? 8.793 -7.751 -6.992 1.00 75.81 92 ARG A N 1
ATOM 735 C CA . ARG A 1 92 ? 7.675 -8.399 -6.291 1.00 75.81 92 ARG A CA 1
ATOM 736 C C . ARG A 1 92 ? 6.887 -7.374 -5.470 1.00 75.81 92 ARG A C 1
ATOM 738 O O . ARG A 1 92 ? 7.191 -7.192 -4.293 1.00 75.81 92 ARG A O 1
ATOM 745 N N . PRO A 1 93 ? 5.863 -6.727 -6.054 1.00 81.19 93 PRO A N 1
ATOM 746 C CA . PRO A 1 93 ? 4.976 -5.826 -5.319 1.00 81.19 93 PRO A CA 1
ATOM 747 C C . PRO A 1 93 ? 3.977 -6.572 -4.416 1.00 81.19 93 PRO A C 1
ATOM 749 O O . PRO A 1 93 ? 3.150 -5.927 -3.779 1.00 81.19 93 PRO A O 1
ATOM 752 N N . THR A 1 94 ? 4.043 -7.911 -4.341 1.00 85.88 94 THR A N 1
ATOM 753 C CA . THR A 1 94 ? 3.077 -8.764 -3.623 1.00 85.88 94 THR A CA 1
ATOM 754 C C . THR A 1 94 ? 2.916 -8.369 -2.163 1.00 85.88 94 THR A C 1
ATOM 756 O O . THR A 1 94 ? 1.795 -8.341 -1.682 1.00 85.88 94 THR A O 1
ATOM 759 N N . TYR A 1 95 ? 3.996 -7.943 -1.503 1.00 90.06 95 TYR A N 1
ATOM 760 C CA . TYR A 1 95 ? 3.958 -7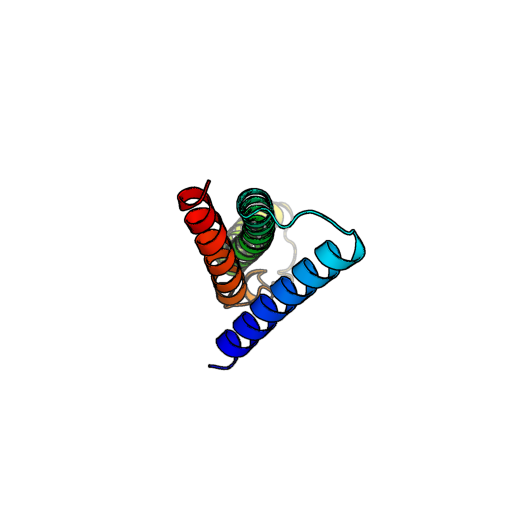.427 -0.133 1.00 90.06 95 TYR A CA 1
ATOM 761 C C . TYR A 1 95 ? 2.908 -6.316 0.063 1.00 90.06 95 TYR A C 1
ATOM 763 O O . TYR A 1 95 ? 2.152 -6.341 1.030 1.00 90.06 95 TYR A O 1
ATOM 771 N N . TRP A 1 96 ? 2.823 -5.354 -0.862 1.00 92.25 96 TRP A N 1
ATOM 772 C CA . TRP A 1 96 ? 1.874 -4.240 -0.757 1.00 92.25 96 TRP A CA 1
ATOM 773 C C . TRP A 1 96 ? 0.433 -4.717 -0.938 1.00 92.25 96 TRP A C 1
ATOM 775 O O . TRP A 1 96 ? -0.458 -4.281 -0.214 1.00 92.25 96 TRP A O 1
ATOM 785 N N . PHE A 1 97 ? 0.218 -5.661 -1.858 1.00 93.06 97 PHE A N 1
ATOM 786 C CA . PHE A 1 97 ? -1.088 -6.274 -2.081 1.00 93.06 97 PHE A CA 1
ATOM 787 C C . PHE A 1 97 ? -1.521 -7.188 -0.929 1.00 93.06 97 PHE A C 1
ATOM 789 O O . PHE A 1 97 ? -2.701 -7.201 -0.597 1.00 93.06 97 PHE A O 1
ATOM 796 N N . GLU A 1 98 ? -0.598 -7.913 -0.293 1.00 92.50 98 GLU A N 1
ATOM 797 C CA . GLU A 1 98 ? -0.864 -8.746 0.888 1.00 92.50 98 GLU A CA 1
ATOM 798 C C . GLU A 1 98 ? -1.385 -7.884 2.047 1.00 92.50 98 GLU A C 1
ATOM 800 O O . GLU A 1 98 ? -2.444 -8.170 2.606 1.00 92.50 98 GLU A O 1
ATOM 805 N N . VAL A 1 99 ? -0.688 -6.782 2.354 1.00 93.69 99 VAL A N 1
ATOM 806 C CA . VAL A 1 99 ? -1.116 -5.835 3.395 1.00 93.69 99 VAL A CA 1
ATOM 807 C C . VAL A 1 99 ? -2.455 -5.188 3.025 1.00 93.69 99 VAL A C 1
ATOM 809 O O . VAL A 1 99 ? -3.366 -5.171 3.851 1.00 93.69 99 VAL A O 1
ATOM 812 N N . ALA A 1 100 ? -2.615 -4.717 1.782 1.00 96.06 100 ALA A N 1
ATOM 813 C CA . ALA A 1 100 ? -3.868 -4.120 1.317 1.00 96.06 100 ALA A CA 1
ATOM 814 C C . ALA A 1 100 ? -5.053 -5.088 1.443 1.00 96.06 100 ALA A C 1
ATOM 816 O O . ALA A 1 100 ? -6.094 -4.719 1.979 1.00 96.06 100 ALA A O 1
ATOM 817 N N . THR A 1 101 ? -4.881 -6.333 0.994 1.00 95.75 101 THR A N 1
ATOM 818 C CA . THR A 1 101 ? -5.929 -7.363 1.024 1.00 95.75 101 THR A CA 1
ATOM 819 C C . THR A 1 101 ? -6.362 -7.659 2.453 1.00 95.75 101 THR A C 1
ATOM 821 O O . THR A 1 101 ? -7.555 -7.762 2.716 1.00 95.75 101 THR A O 1
ATOM 824 N N . PHE A 1 102 ? -5.418 -7.741 3.392 1.00 95.44 102 PHE A N 1
ATOM 825 C CA . PHE A 1 102 ? -5.739 -7.983 4.795 1.00 95.44 102 PHE A CA 1
ATOM 826 C C . PHE A 1 102 ? -6.629 -6.879 5.388 1.00 95.44 102 PHE A C 1
ATOM 828 O O . PHE A 1 102 ? -7.687 -7.167 5.947 1.00 95.44 102 PHE A O 1
ATOM 835 N N . PHE A 1 103 ? -6.241 -5.611 5.221 1.00 95.94 103 PHE A N 1
ATOM 836 C CA . PHE A 1 103 ? -7.038 -4.483 5.713 1.00 95.94 103 PHE A CA 1
ATOM 837 C C . PHE A 1 103 ? -8.389 -4.361 4.998 1.00 95.94 103 PHE A C 1
ATOM 839 O O . PHE A 1 103 ? -9.389 -4.015 5.626 1.00 95.94 103 PHE A O 1
ATOM 846 N N . LEU A 1 104 ? -8.435 -4.692 3.707 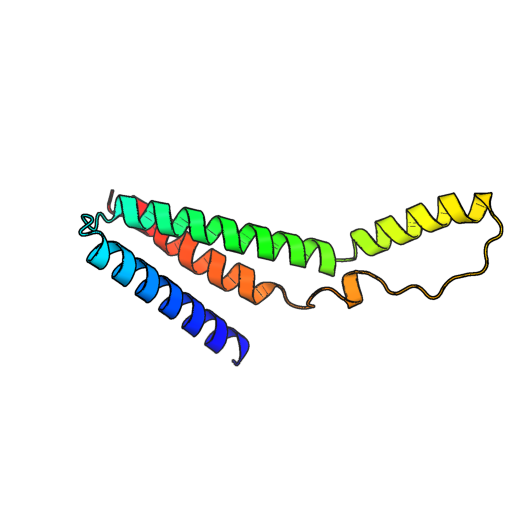1.00 96.69 104 LEU A N 1
ATOM 847 C CA . LEU A 1 104 ? -9.664 -4.685 2.921 1.00 96.69 104 LEU A CA 1
ATOM 848 C C . LEU A 1 104 ? -10.639 -5.770 3.395 1.00 96.69 104 LEU A C 1
ATOM 850 O O . LEU A 1 104 ? -11.828 -5.498 3.526 1.00 96.69 104 LEU A O 1
ATOM 854 N N . LEU A 1 105 ? -10.147 -6.969 3.724 1.00 96.50 105 LEU A N 1
ATOM 855 C CA . LEU A 1 105 ? -10.967 -8.035 4.304 1.00 96.50 105 LEU A CA 1
ATOM 856 C C . LEU A 1 105 ? -11.547 -7.630 5.661 1.00 96.50 105 LEU A C 1
ATOM 858 O O . LEU A 1 105 ? -12.731 -7.844 5.891 1.00 96.50 105 LEU A O 1
ATOM 862 N N . ILE A 1 106 ? -10.754 -7.006 6.537 1.00 93.75 106 ILE A N 1
ATOM 863 C CA . ILE A 1 106 ? -11.257 -6.498 7.825 1.00 93.75 106 ILE A CA 1
ATOM 864 C C . ILE A 1 106 ? -12.334 -5.434 7.610 1.00 93.75 106 ILE A C 1
ATOM 866 O O . ILE A 1 106 ? -13.371 -5.466 8.269 1.00 93.75 106 ILE A O 1
ATOM 870 N N . SER A 1 107 ? -12.110 -4.512 6.674 1.00 94.75 107 SER A N 1
ATOM 871 C CA . SER A 1 107 ? -13.091 -3.487 6.321 1.00 94.75 107 SER A CA 1
ATOM 872 C C . SER A 1 107 ? -14.403 -4.100 5.815 1.00 94.75 107 SER A C 1
ATOM 874 O O . SER A 1 107 ? -15.473 -3.739 6.296 1.00 94.75 107 SER A O 1
ATOM 876 N N . LEU A 1 108 ? -14.330 -5.094 4.926 1.00 95.00 108 LEU A N 1
ATOM 877 C CA . LEU A 1 108 ? -15.508 -5.818 4.440 1.00 95.00 108 LEU A CA 1
ATOM 878 C C . LEU A 1 108 ? -16.223 -6.582 5.559 1.00 95.00 108 LEU A C 1
ATOM 880 O O . LEU A 1 108 ? -17.447 -6.548 5.634 1.00 95.00 108 LEU A O 1
ATOM 884 N N . LEU A 1 109 ? -15.481 -7.251 6.445 1.00 94.12 109 LEU A N 1
ATOM 885 C CA . LEU A 1 109 ? -16.059 -7.954 7.592 1.00 94.12 109 LEU A CA 1
ATOM 886 C C . LEU A 1 109 ? -16.764 -6.987 8.546 1.00 94.12 109 LEU A C 1
ATOM 888 O O . LEU A 1 109 ? -17.817 -7.324 9.074 1.00 94.12 109 LEU A O 1
ATOM 892 N N . SER A 1 110 ? -16.231 -5.778 8.729 1.00 91.12 110 SER A N 1
ATOM 893 C CA . SER A 1 110 ? -16.857 -4.737 9.549 1.00 91.12 110 SER A CA 1
ATOM 894 C C . SER A 1 110 ? -18.252 -4.339 9.055 1.00 91.12 110 SER A C 1
ATOM 896 O O . SER A 1 110 ? -19.082 -3.946 9.874 1.00 91.12 110 SER A O 1
ATOM 898 N N . LEU A 1 111 ? -18.534 -4.453 7.752 1.00 91.62 111 LEU A N 1
ATOM 899 C CA . LEU A 1 111 ? -19.865 -4.168 7.203 1.00 91.62 111 LEU A CA 1
ATOM 900 C C . LEU A 1 111 ? -20.926 -5.161 7.695 1.00 91.62 111 LEU A C 1
ATOM 902 O O . LEU A 1 111 ? -22.093 -4.804 7.778 1.00 91.62 111 LEU A O 1
ATOM 906 N N . LEU A 1 112 ? -20.535 -6.388 8.059 1.00 91.44 112 LEU A N 1
ATOM 907 C CA . LEU A 1 112 ? -21.461 -7.400 8.591 1.00 91.44 112 LEU A CA 1
ATOM 908 C C . LEU A 1 112 ? -21.928 -7.099 10.021 1.00 91.44 112 LEU A C 1
ATOM 910 O O . LEU A 1 112 ? -22.897 -7.690 10.486 1.00 91.44 112 LEU A O 1
ATOM 914 N N . PHE A 1 113 ? -21.214 -6.216 10.718 1.00 83.50 113 PHE A N 1
ATOM 915 C CA . PHE A 1 113 ? -21.487 -5.812 12.098 1.00 83.50 113 PHE A CA 1
ATOM 916 C C . PHE A 1 113 ? -21.913 -4.338 12.192 1.00 83.50 113 PHE A C 1
ATOM 918 O O . PHE A 1 113 ? -21.855 -3.753 13.275 1.00 83.50 113 PHE A O 1
ATOM 925 N N . THR A 1 114 ? -22.267 -3.738 11.050 1.00 68.06 114 THR A N 1
ATOM 926 C CA . THR A 1 114 ? -22.877 -2.404 10.943 1.00 68.06 114 THR A CA 1
ATOM 927 C C . THR A 1 114 ? -24.380 -2.509 11.139 1.00 68.06 114 THR A C 1
ATOM 929 O O . THR A 1 114 ? -24.922 -1.654 11.871 1.00 68.06 114 THR A O 1
#

Secondary structure (DSSP, 8-state):
-HHHHHHHHHHHHHHHHHHHHHHHTT----HHHHHHHHHHHHHHHHHHHHHHHHHHTTHHHHHHHHHHHHHHTTT----PPP--HHHHS-S-THHHHHHHHHHHHHHHHHHTT-